Protein AF-A0AA88WM98-F1 (afdb_monomer_lite)

Structure (mmCIF, N/CA/C/O backbone):
data_AF-A0AA88WM98-F1
#
_entry.id   AF-A0AA88WM98-F1
#
loop_
_atom_site.group_PDB
_atom_site.id
_atom_site.type_symbol
_atom_site.label_atom_id
_atom_site.label_alt_id
_atom_site.label_comp_id
_atom_site.label_asym_id
_atom_site.label_entity_id
_atom_site.label_seq_id
_atom_site.pdbx_PDB_ins_code
_atom_site.Cartn_x
_atom_site.Cartn_y
_atom_site.Cartn_z
_atom_site.occupancy
_atom_site.B_iso_or_equiv
_atom_site.auth_seq_id
_atom_site.auth_comp_id
_atom_site.auth_asym_id
_atom_site.auth_atom_id
_atom_site.pdbx_PDB_model_num
ATOM 1 N N . MET A 1 1 ? 10.022 4.755 -15.604 1.00 49.94 1 MET A N 1
ATOM 2 C CA . MET A 1 1 ? 8.752 5.154 -16.259 1.00 49.94 1 MET A CA 1
ATOM 3 C C . MET A 1 1 ? 8.923 6.195 -17.368 1.00 49.94 1 MET A C 1
ATOM 5 O O . MET A 1 1 ? 8.030 6.289 -18.192 1.00 49.94 1 MET A O 1
ATOM 9 N N . ALA A 1 2 ? 10.041 6.933 -17.446 1.00 50.56 2 ALA A N 1
ATOM 10 C CA . ALA A 1 2 ? 10.255 7.919 -18.514 1.00 50.56 2 ALA A CA 1
ATOM 11 C C . ALA A 1 2 ? 10.364 7.300 -19.927 1.00 50.56 2 ALA A C 1
ATOM 13 O O . ALA A 1 2 ? 9.767 7.834 -20.849 1.00 50.56 2 ALA A O 1
ATOM 14 N N . ILE A 1 3 ? 11.027 6.145 -20.067 1.00 54.31 3 ILE A N 1
ATOM 15 C CA . ILE A 1 3 ? 11.213 5.403 -21.336 1.00 54.31 3 ILE A CA 1
ATOM 16 C C . ILE A 1 3 ? 9.870 4.997 -21.981 1.00 54.31 3 ILE A C 1
ATOM 18 O O . ILE A 1 3 ? 9.589 5.344 -23.120 1.00 54.31 3 ILE A O 1
ATOM 22 N N . LEU A 1 4 ? 8.941 4.417 -21.209 1.00 54.94 4 LEU A N 1
ATOM 23 C CA . LEU A 1 4 ? 7.595 4.054 -21.693 1.00 54.94 4 LEU A CA 1
ATOM 24 C C . LEU A 1 4 ? 6.755 5.256 -22.173 1.00 54.94 4 LEU A C 1
ATOM 26 O O . LEU A 1 4 ? 5.854 5.089 -22.992 1.00 54.94 4 LEU A O 1
ATOM 30 N N . GLY A 1 5 ? 7.027 6.454 -21.646 1.00 57.62 5 GLY A N 1
ATOM 31 C CA . GLY A 1 5 ? 6.340 7.687 -22.032 1.00 57.62 5 GLY A CA 1
ATOM 32 C C . GLY A 1 5 ? 6.883 8.332 -23.310 1.00 57.62 5 GLY A C 1
ATOM 33 O O . GLY A 1 5 ? 6.158 9.104 -23.932 1.00 57.62 5 GLY A O 1
ATOM 34 N N . VAL A 1 6 ? 8.126 8.023 -23.705 1.00 62.28 6 VAL A N 1
ATOM 35 C CA . VAL A 1 6 ? 8.786 8.605 -24.890 1.00 62.28 6 VAL A CA 1
ATOM 36 C C . VAL A 1 6 ? 8.883 7.627 -26.063 1.00 62.28 6 VAL A C 1
ATOM 38 O O . VAL A 1 6 ? 8.699 8.042 -27.203 1.00 62.28 6 VAL A O 1
ATOM 41 N N . GLU A 1 7 ? 9.094 6.335 -25.801 1.00 58.53 7 GLU A N 1
ATOM 42 C CA . GLU A 1 7 ? 9.226 5.280 -26.824 1.00 58.53 7 GLU A CA 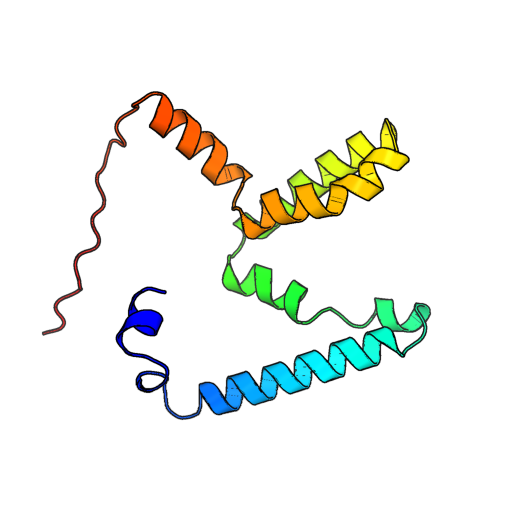1
ATOM 43 C C . GLU A 1 7 ? 7.905 4.532 -27.096 1.00 58.53 7 GLU A C 1
ATOM 45 O O . GLU A 1 7 ? 7.748 3.845 -28.110 1.00 58.53 7 GLU A O 1
ATOM 50 N N . GLY A 1 8 ? 6.895 4.752 -26.247 1.00 61.28 8 GLY A N 1
ATOM 51 C CA . GLY A 1 8 ? 5.533 4.257 -26.425 1.00 61.28 8 GLY A CA 1
ATOM 52 C C . GLY A 1 8 ? 5.403 2.731 -26.347 1.00 61.28 8 GLY A C 1
ATOM 53 O O . GLY A 1 8 ? 6.359 1.987 -26.140 1.00 61.28 8 GLY A O 1
ATOM 54 N N . PHE A 1 9 ? 4.179 2.231 -26.544 1.00 59.62 9 PHE A N 1
ATOM 55 C CA . PHE A 1 9 ? 3.854 0.795 -26.502 1.00 59.62 9 PHE A CA 1
ATOM 56 C C . PHE A 1 9 ? 4.594 -0.066 -27.553 1.00 59.62 9 PHE A C 1
ATOM 58 O O . PHE A 1 9 ? 4.432 -1.287 -27.559 1.00 59.62 9 PHE A O 1
ATOM 65 N N . SER A 1 10 ? 5.392 0.552 -28.429 1.00 58.09 10 SER A N 1
ATOM 66 C CA . SER A 1 10 ? 6.145 -0.093 -29.509 1.00 58.09 10 SER A CA 1
ATOM 67 C C . SER A 1 10 ? 7.489 -0.683 -29.069 1.00 58.09 10 SER A C 1
ATOM 69 O O . SER A 1 10 ? 8.001 -1.559 -29.760 1.00 58.09 10 SER A O 1
ATOM 71 N N . GLU A 1 11 ? 8.041 -0.262 -27.928 1.00 58.59 11 GLU A N 1
ATOM 72 C CA . GLU A 1 11 ? 9.254 -0.857 -27.338 1.00 58.59 11 GLU A CA 1
ATOM 73 C C . GLU A 1 11 ? 8.970 -2.049 -26.412 1.00 58.59 11 GLU A C 1
ATOM 75 O O . GLU A 1 11 ? 9.890 -2.703 -25.914 1.00 58.59 11 GLU A O 1
ATOM 80 N N . LEU A 1 12 ? 7.695 -2.365 -26.163 1.00 61.19 12 LEU A N 1
ATOM 81 C CA . LEU A 1 12 ? 7.359 -3.492 -25.304 1.00 61.19 12 LEU A CA 1
ATOM 82 C C . LEU A 1 12 ? 7.813 -4.813 -25.956 1.00 61.19 12 LEU A C 1
ATOM 84 O O . LEU A 1 12 ? 7.511 -5.054 -27.130 1.00 61.19 12 LEU A O 1
ATOM 88 N N . PRO A 1 13 ? 8.480 -5.711 -25.203 1.00 63.25 13 PRO A N 1
ATOM 89 C CA . PRO A 1 13 ? 8.920 -7.001 -25.719 1.00 63.25 13 PRO A CA 1
ATOM 90 C C . PRO A 1 13 ? 7.757 -7.760 -26.372 1.00 63.25 13 PRO A C 1
ATOM 92 O O . PRO A 1 13 ? 6.614 -7.684 -25.908 1.00 63.25 13 PRO A O 1
ATOM 95 N N . LYS A 1 14 ? 8.034 -8.496 -27.461 1.00 61.22 14 LYS A N 1
ATOM 96 C CA . LYS A 1 14 ? 7.013 -9.265 -28.196 1.00 61.22 14 LYS A CA 1
ATOM 97 C C . LYS A 1 14 ? 6.161 -10.080 -27.214 1.00 61.22 14 LYS A C 1
ATOM 99 O O . LYS A 1 14 ? 6.694 -10.817 -26.392 1.00 61.22 14 LYS A O 1
ATOM 104 N N . HIS A 1 15 ? 4.839 -9.933 -27.321 1.00 71.62 15 HIS A N 1
ATOM 105 C CA . HIS A 1 15 ? 3.808 -10.545 -26.465 1.00 71.62 15 HIS A CA 1
ATOM 106 C C . HIS A 1 15 ? 3.604 -9.952 -25.062 1.00 71.62 15 HIS A C 1
ATOM 108 O O . HIS A 1 15 ? 2.639 -10.340 -24.409 1.00 71.62 15 HIS A O 1
ATOM 114 N N . CYS A 1 16 ? 4.392 -8.972 -24.610 1.00 71.75 16 CYS A N 1
ATOM 115 C CA . CYS A 1 16 ? 4.194 -8.338 -23.299 1.00 71.75 16 CYS A CA 1
ATOM 116 C C . CYS A 1 16 ? 2.792 -7.725 -23.159 1.00 71.75 16 CYS A C 1
ATOM 118 O O . CYS A 1 16 ? 2.100 -7.982 -22.180 1.00 71.75 16 CYS A O 1
ATOM 120 N N . LEU A 1 17 ? 2.320 -7.007 -24.184 1.00 72.12 17 LEU A N 1
ATOM 121 C CA . LEU A 1 17 ? 0.988 -6.395 -24.177 1.00 72.12 17 LEU A CA 1
ATOM 122 C C . LEU A 1 17 ? -0.143 -7.437 -24.202 1.00 72.12 17 LEU A C 1
ATOM 124 O O . LEU A 1 17 ? -1.150 -7.273 -23.517 1.00 72.12 17 LEU A O 1
ATOM 128 N N . ALA A 1 18 ? 0.042 -8.536 -24.938 1.00 78.62 18 ALA A N 1
ATOM 129 C CA . ALA A 1 18 ? -0.919 -9.636 -24.982 1.00 78.62 18 ALA A CA 1
ATOM 130 C C . ALA A 1 18 ? -1.008 -10.367 -23.631 1.00 78.62 18 ALA A C 1
ATOM 132 O O . ALA A 1 18 ? -2.105 -10.657 -23.158 1.00 78.62 18 ALA A O 1
ATOM 133 N N . ILE A 1 19 ? 0.137 -10.608 -22.986 1.00 81.56 19 ILE A N 1
ATOM 134 C CA . ILE A 1 19 ? 0.221 -11.226 -21.659 1.00 81.56 19 ILE A CA 1
ATOM 135 C C . ILE A 1 19 ? -0.375 -10.292 -20.596 1.00 81.56 19 ILE A C 1
ATOM 137 O O . ILE A 1 19 ? -1.216 -10.735 -19.819 1.00 81.56 19 ILE A O 1
ATOM 141 N N . CYS A 1 20 ? -0.029 -8.999 -20.596 1.00 80.06 20 CYS A N 1
ATOM 142 C CA . CYS A 1 20 ? -0.616 -8.005 -19.689 1.00 80.06 20 CYS A CA 1
ATOM 143 C C . CYS A 1 20 ? -2.136 -7.922 -19.837 1.00 80.06 20 CYS A C 1
ATOM 145 O O . CYS A 1 20 ? -2.844 -7.940 -18.835 1.00 80.06 20 CYS A O 1
ATOM 147 N N . CYS A 1 21 ? -2.648 -7.878 -21.070 1.00 82.00 21 CYS A N 1
ATOM 148 C CA . CYS A 1 21 ? -4.087 -7.860 -21.318 1.00 82.00 21 CYS A CA 1
ATOM 149 C C . CYS A 1 21 ? -4.756 -9.157 -20.829 1.00 82.00 21 CYS A C 1
ATOM 151 O O . CYS A 1 21 ? -5.785 -9.105 -20.158 1.00 82.00 21 CYS A O 1
ATOM 153 N N . GLY A 1 22 ? -4.133 -10.317 -21.067 1.00 86.81 22 GLY A N 1
ATOM 154 C CA . GLY A 1 22 ? -4.613 -11.607 -20.565 1.00 86.81 22 GLY A CA 1
ATOM 155 C C . GLY A 1 22 ? -4.698 -11.665 -19.036 1.00 86.81 22 GLY A C 1
ATOM 156 O O . GLY A 1 22 ? -5.744 -12.018 -18.492 1.00 86.81 22 GLY A O 1
ATOM 157 N N . PHE A 1 23 ? -3.637 -11.264 -18.330 1.00 85.19 23 PHE A N 1
ATOM 158 C CA . PHE A 1 23 ? -3.629 -11.211 -16.864 1.00 85.19 23 PHE A CA 1
ATOM 159 C C . PHE A 1 23 ? -4.572 -10.147 -16.305 1.00 85.19 23 PHE A C 1
ATOM 161 O O . PHE A 1 23 ? -5.183 -10.378 -15.265 1.00 85.19 23 PHE A O 1
ATOM 168 N N . PHE A 1 24 ? -4.739 -9.014 -16.990 1.00 85.12 24 PHE A N 1
ATOM 169 C CA . PHE A 1 24 ? -5.698 -7.984 -16.602 1.00 85.12 24 PHE A CA 1
ATOM 170 C C . PHE A 1 24 ? -7.130 -8.518 -16.653 1.00 85.12 24 PHE A C 1
ATOM 172 O O . PHE A 1 24 ? -7.857 -8.412 -15.669 1.00 85.12 24 PHE A O 1
ATOM 179 N N . VAL A 1 25 ? -7.515 -9.164 -17.758 1.00 87.94 25 VAL A N 1
ATOM 180 C CA . VAL A 1 25 ? -8.838 -9.788 -17.894 1.00 87.94 25 VAL A CA 1
ATOM 181 C C . VAL A 1 25 ? -9.020 -10.898 -16.859 1.00 87.94 25 VAL A C 1
ATOM 183 O O . VAL A 1 25 ? -10.055 -10.944 -16.200 1.00 87.94 25 VAL A O 1
ATOM 186 N N . ALA A 1 26 ? -8.012 -11.749 -16.647 1.00 85.25 26 ALA A N 1
ATOM 187 C CA . ALA A 1 26 ? -8.064 -12.787 -15.618 1.00 85.25 26 ALA A CA 1
ATOM 188 C C . ALA A 1 26 ? -8.245 -12.197 -14.210 1.00 85.25 26 ALA A C 1
ATOM 190 O O . ALA A 1 26 ? -9.093 -12.663 -13.451 1.00 85.25 26 ALA A O 1
ATOM 191 N N . ALA A 1 27 ? -7.507 -11.138 -13.867 1.00 84.88 27 ALA A N 1
ATOM 192 C CA . ALA A 1 27 ? -7.6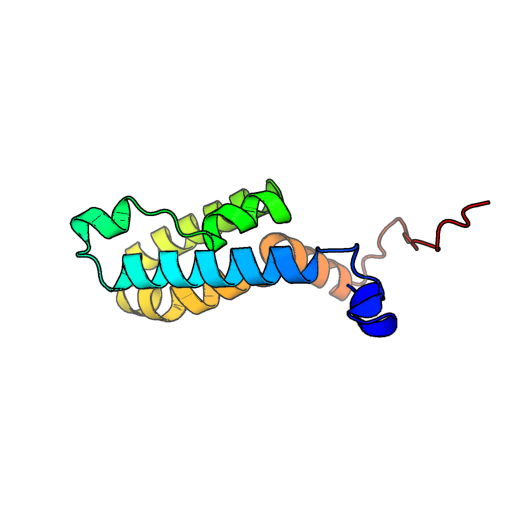47 -10.444 -12.592 1.00 84.88 27 ALA A CA 1
ATOM 193 C C . ALA A 1 27 ? -9.036 -9.810 -12.440 1.00 84.88 27 ALA A C 1
ATOM 195 O O . ALA A 1 27 ? -9.619 -9.876 -11.359 1.00 84.88 27 ALA A O 1
ATOM 196 N N . LEU A 1 28 ? -9.591 -9.237 -13.509 1.00 85.69 28 LEU A N 1
ATOM 197 C CA . LEU A 1 28 ? -10.937 -8.664 -13.517 1.00 85.69 28 LEU A CA 1
ATOM 198 C C . LEU A 1 28 ? -11.989 -9.750 -13.252 1.00 85.69 28 LEU A C 1
ATOM 200 O O . LEU A 1 28 ? -12.841 -9.580 -12.385 1.00 85.69 28 LEU A O 1
ATOM 204 N N . VAL A 1 29 ? -11.873 -10.901 -13.919 1.00 86.00 29 VAL A N 1
ATOM 205 C CA . VAL A 1 29 ? -12.755 -12.059 -13.706 1.00 86.00 29 VAL A CA 1
ATOM 206 C C . VAL A 1 29 ? -12.646 -12.583 -12.272 1.00 86.00 29 VAL A C 1
ATOM 208 O O . VAL A 1 29 ? -13.671 -12.837 -11.648 1.00 86.00 29 VAL A O 1
ATOM 211 N N . ILE A 1 30 ? -11.437 -12.702 -11.715 1.00 83.56 30 ILE A N 1
ATOM 212 C CA . ILE A 1 30 ? -11.229 -13.153 -10.327 1.00 83.56 30 ILE A CA 1
ATOM 213 C C . ILE A 1 30 ? -11.872 -12.183 -9.326 1.00 83.56 30 ILE A C 1
ATOM 215 O O . ILE A 1 30 ? -12.550 -12.630 -8.402 1.00 83.56 30 ILE A O 1
ATOM 219 N N . ASN A 1 31 ? -11.693 -10.870 -9.508 1.00 82.69 31 ASN A N 1
ATOM 220 C CA . ASN A 1 31 ? -12.321 -9.871 -8.639 1.00 82.69 31 ASN A CA 1
ATOM 221 C C . ASN A 1 31 ? -13.852 -9.889 -8.773 1.00 82.69 31 ASN A C 1
ATOM 223 O O . ASN A 1 31 ? -14.544 -9.893 -7.761 1.00 82.69 31 ASN A O 1
ATOM 227 N N . LEU A 1 32 ? -14.385 -10.013 -9.992 1.00 82.94 32 LEU A N 1
ATOM 228 C CA . LEU A 1 32 ? -15.830 -10.079 -10.225 1.00 82.94 32 LEU A CA 1
ATOM 229 C C . LEU A 1 32 ? -16.454 -11.338 -9.604 1.00 82.94 32 LEU A C 1
ATOM 231 O O . LEU A 1 32 ? -17.500 -11.269 -8.964 1.00 82.94 32 LEU A O 1
ATOM 235 N N . LEU A 1 33 ? -15.792 -12.491 -9.740 1.00 80.19 33 LEU A N 1
ATOM 236 C CA . LEU A 1 33 ? -16.198 -13.725 -9.067 1.00 80.19 33 LEU A CA 1
ATOM 237 C C . LEU A 1 33 ? -16.181 -13.554 -7.545 1.00 80.19 33 LEU A C 1
ATOM 239 O O . LEU A 1 33 ? -17.096 -14.022 -6.871 1.00 80.19 33 LEU A O 1
ATOM 243 N N . ARG A 1 34 ? -15.181 -12.857 -6.997 1.00 73.19 34 ARG A N 1
ATOM 244 C CA . ARG A 1 34 ? -15.075 -12.565 -5.563 1.00 73.19 34 ARG A CA 1
ATOM 245 C C . ARG A 1 34 ? -16.198 -11.654 -5.048 1.00 73.19 34 ARG A C 1
ATOM 247 O O . ARG A 1 34 ? -16.638 -11.876 -3.921 1.00 73.19 34 ARG A O 1
ATOM 254 N N . ASP A 1 35 ? -16.657 -10.690 -5.848 1.00 76.62 35 ASP A N 1
ATOM 255 C CA . ASP A 1 35 ? -17.769 -9.782 -5.511 1.00 76.62 35 ASP A CA 1
ATOM 256 C C . ASP A 1 35 ? -19.147 -10.459 -5.599 1.00 76.62 35 ASP A C 1
ATOM 258 O O . ASP A 1 35 ? -20.032 -10.184 -4.792 1.00 76.62 35 ASP A O 1
ATOM 262 N N . VAL A 1 36 ? -19.340 -11.372 -6.557 1.00 78.19 36 VAL A N 1
ATOM 263 C CA . VAL A 1 36 ? -20.615 -12.095 -6.740 1.00 78.19 36 VAL A CA 1
ATOM 264 C C . VAL A 1 36 ? -20.754 -13.273 -5.762 1.00 78.19 36 VAL A C 1
ATOM 266 O O . VAL A 1 36 ? -21.865 -13.689 -5.428 1.00 78.19 36 VAL A O 1
ATOM 269 N N . THR A 1 37 ? -19.639 -13.826 -5.280 1.00 72.81 37 THR A N 1
ATOM 270 C CA . THR A 1 37 ? -19.638 -14.981 -4.371 1.00 72.81 37 THR A CA 1
ATOM 271 C C . THR A 1 37 ? -19.865 -14.543 -2.914 1.00 72.81 37 THR A C 1
ATOM 273 O O . THR A 1 37 ? -19.270 -13.564 -2.466 1.00 72.81 37 THR A O 1
ATOM 276 N N . PRO A 1 38 ? -20.669 -15.275 -2.112 1.00 63.66 38 PRO A N 1
ATOM 277 C CA . PRO A 1 38 ? -20.921 -14.934 -0.711 1.00 63.66 38 PRO A CA 1
ATOM 278 C C . PRO A 1 38 ? -19.634 -14.777 0.118 1.00 63.66 38 PRO A C 1
ATOM 280 O O . PRO A 1 38 ? -18.677 -15.544 -0.027 1.00 63.66 38 PRO A O 1
ATOM 283 N N . ALA A 1 39 ? -19.656 -13.820 1.056 1.00 62.19 39 ALA A N 1
ATOM 284 C CA . ALA A 1 39 ? -18.523 -13.385 1.888 1.00 62.19 39 ALA A CA 1
ATOM 285 C C . ALA A 1 39 ? -17.729 -14.527 2.559 1.00 62.19 39 ALA A C 1
ATOM 287 O O . ALA A 1 39 ? -16.523 -14.414 2.767 1.00 62.19 39 ALA A O 1
ATOM 288 N N . LYS A 1 40 ? -18.388 -15.661 2.837 1.00 61.19 40 LYS A N 1
ATOM 289 C CA . LYS A 1 40 ? -17.777 -16.867 3.419 1.00 61.19 40 LYS A CA 1
ATOM 290 C C . LYS A 1 40 ? -16.730 -17.542 2.522 1.00 61.19 40 LYS A C 1
ATOM 292 O O . LYS A 1 40 ? -15.828 -18.183 3.049 1.00 61.19 40 LYS A O 1
ATOM 297 N N . VAL A 1 41 ? -16.844 -17.409 1.199 1.00 62.91 41 VAL A N 1
ATOM 298 C CA . VAL A 1 41 ? -15.890 -17.963 0.216 1.00 62.91 41 VAL A CA 1
ATOM 299 C C . VAL A 1 41 ? -14.987 -16.859 -0.352 1.00 62.91 41 VAL A C 1
ATOM 301 O O . VAL A 1 41 ? -13.815 -17.101 -0.622 1.00 62.91 41 VAL A O 1
ATOM 304 N N . SER A 1 42 ? -15.490 -15.622 -0.433 1.00 60.62 42 SER A N 1
ATOM 305 C CA . SER A 1 42 ? -14.739 -14.428 -0.861 1.00 60.62 42 SER A CA 1
ATOM 306 C C . SER A 1 42 ? -13.485 -14.141 -0.009 1.00 60.62 42 SER A C 1
ATOM 308 O O . SER A 1 42 ? -12.478 -13.647 -0.521 1.00 60.62 42 SER A O 1
ATOM 310 N N . GLN A 1 43 ? -13.496 -14.521 1.277 1.00 62.19 43 GLN A N 1
ATOM 311 C CA . GLN A 1 43 ? -12.339 -14.398 2.178 1.00 62.19 43 GLN A CA 1
ATOM 312 C C . GLN A 1 43 ? -11.158 -15.313 1.795 1.00 62.19 43 GLN A C 1
ATOM 314 O O . GLN A 1 43 ? -10.018 -15.003 2.129 1.00 62.19 43 GLN A O 1
ATOM 319 N N . PHE A 1 44 ? -11.407 -16.419 1.086 1.00 65.69 44 PHE A N 1
ATOM 320 C CA . PHE A 1 44 ? -10.358 -17.345 0.644 1.00 65.69 44 PHE A CA 1
ATOM 321 C C . PHE A 1 44 ? -9.731 -16.966 -0.702 1.00 65.69 44 PHE A C 1
ATOM 323 O O . PHE A 1 44 ? -8.705 -17.535 -1.067 1.00 65.69 44 PHE A O 1
ATOM 330 N N . ILE A 1 45 ? -10.321 -16.020 -1.440 1.00 67.44 45 ILE A N 1
ATOM 331 C CA . ILE A 1 45 ? -9.817 -15.587 -2.745 1.00 67.44 45 ILE A CA 1
ATOM 332 C C . ILE A 1 45 ? -8.900 -14.378 -2.522 1.00 67.44 45 ILE A C 1
ATOM 334 O O . ILE A 1 45 ? -9.398 -13.292 -2.201 1.00 67.44 45 ILE A O 1
ATOM 338 N N . PRO A 1 46 ? -7.571 -14.530 -2.662 1.00 66.88 46 PRO A N 1
ATOM 339 C CA . PRO A 1 46 ? -6.663 -13.410 -2.499 1.00 66.88 46 PRO A CA 1
ATOM 340 C C . PRO A 1 46 ? -6.825 -12.424 -3.661 1.00 66.88 46 PRO A C 1
ATOM 342 O O . PRO A 1 46 ? -7.031 -12.813 -4.810 1.00 66.88 46 PRO A O 1
ATOM 345 N N . ILE A 1 47 ? -6.730 -11.129 -3.359 1.00 74.00 47 ILE A N 1
ATOM 346 C CA . ILE A 1 47 ? -6.862 -10.062 -4.354 1.00 74.00 47 ILE A CA 1
ATOM 347 C C . ILE A 1 47 ? -5.561 -10.013 -5.168 1.00 74.00 47 ILE A C 1
ATOM 349 O O . ILE A 1 47 ? -4.516 -9.707 -4.585 1.00 74.00 47 ILE A O 1
ATOM 353 N N . PRO A 1 48 ? -5.592 -10.248 -6.496 1.00 78.12 48 PRO A N 1
ATOM 354 C CA . PRO A 1 48 ? -4.381 -10.281 -7.321 1.00 78.12 48 PRO A CA 1
ATOM 355 C C . PRO A 1 48 ? -3.540 -9.005 -7.203 1.00 78.12 48 PRO A C 1
ATOM 357 O O . PRO A 1 48 ? -2.318 -9.072 -7.127 1.00 78.12 48 PRO A O 1
ATOM 360 N N . MET A 1 49 ? -4.203 -7.848 -7.099 1.00 75.94 49 MET A N 1
ATOM 361 C CA . MET A 1 49 ? -3.550 -6.557 -6.875 1.00 75.94 49 MET A CA 1
ATOM 362 C C . MET A 1 49 ? -2.790 -6.525 -5.545 1.00 75.94 49 MET A C 1
ATOM 364 O O . MET A 1 49 ? -1.608 -6.211 -5.532 1.00 75.94 49 MET A O 1
ATOM 368 N N . ALA A 1 50 ? -3.427 -6.909 -4.435 1.00 75.19 50 ALA A N 1
ATOM 369 C CA . ALA A 1 50 ? -2.779 -6.904 -3.122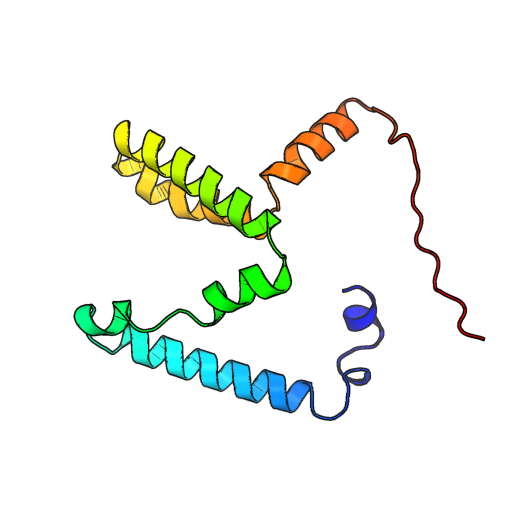 1.00 75.19 50 ALA A CA 1
ATOM 370 C C . ALA A 1 50 ? -1.605 -7.893 -3.047 1.00 75.19 50 ALA A C 1
ATOM 372 O O . ALA A 1 50 ? -0.614 -7.619 -2.379 1.00 75.19 50 ALA A O 1
ATOM 373 N N . MET A 1 51 ? -1.692 -9.021 -3.761 1.00 78.50 51 MET A N 1
ATOM 374 C CA . MET A 1 51 ? -0.581 -9.966 -3.863 1.00 78.50 51 MET A CA 1
ATOM 375 C C . MET A 1 51 ? 0.568 -9.432 -4.714 1.00 78.50 51 MET A C 1
ATOM 377 O O . MET A 1 51 ? 1.712 -9.693 -4.375 1.00 78.50 51 MET A O 1
ATOM 381 N N . ALA A 1 52 ? 0.301 -8.704 -5.799 1.00 79.38 52 ALA A N 1
ATOM 382 C CA . ALA A 1 52 ? 1.343 -8.221 -6.707 1.00 79.38 52 ALA A CA 1
ATOM 383 C C . ALA A 1 52 ? 2.195 -7.093 -6.103 1.00 79.38 52 ALA A C 1
ATOM 385 O O . ALA A 1 52 ? 3.381 -6.974 -6.406 1.00 79.38 52 ALA A O 1
ATOM 386 N N . VAL A 1 53 ? 1.604 -6.267 -5.241 1.00 76.62 53 VAL A N 1
ATOM 387 C CA . VAL A 1 53 ? 2.241 -5.044 -4.739 1.00 76.62 53 VAL A CA 1
ATOM 388 C C . VAL A 1 53 ? 3.531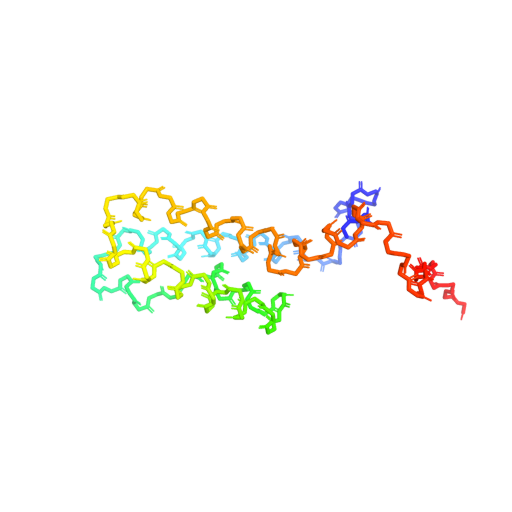 -5.314 -3.929 1.00 76.62 53 VAL A C 1
ATOM 390 O O . VAL A 1 53 ? 4.555 -4.707 -4.253 1.00 76.62 53 VAL A O 1
ATOM 393 N N . PRO A 1 54 ? 3.577 -6.267 -2.975 1.00 72.56 54 PRO A N 1
ATOM 394 C CA . PRO A 1 54 ? 4.818 -6.630 -2.282 1.00 72.56 54 PRO A CA 1
ATOM 395 C C . PRO A 1 54 ? 5.907 -7.190 -3.206 1.00 72.56 54 PRO A C 1
ATOM 397 O O . PRO A 1 54 ? 7.090 -6.967 -2.961 1.00 72.56 54 PRO A O 1
ATOM 400 N N . PHE A 1 55 ? 5.530 -7.897 -4.279 1.00 74.88 55 PHE A N 1
ATOM 401 C CA . PHE A 1 55 ? 6.490 -8.407 -5.267 1.00 74.88 55 PHE A CA 1
ATOM 402 C C . PH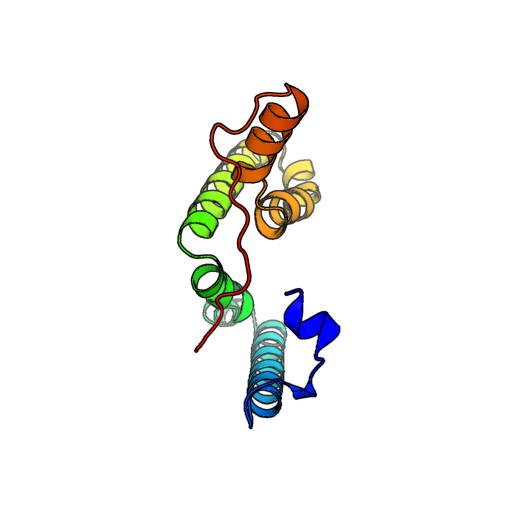E A 1 55 ? 7.085 -7.294 -6.137 1.00 74.88 55 PHE A C 1
ATOM 404 O O . PHE A 1 55 ? 8.184 -7.464 -6.656 1.00 74.88 55 PHE A O 1
ATOM 411 N N . TYR A 1 56 ? 6.378 -6.171 -6.295 1.00 73.06 56 TYR A N 1
ATOM 412 C CA . TYR A 1 56 ? 6.829 -5.045 -7.111 1.00 73.06 56 TYR A CA 1
ATOM 413 C C . TYR A 1 56 ? 7.691 -4.039 -6.329 1.00 73.06 56 TYR A C 1
ATOM 415 O O . TYR A 1 56 ? 8.719 -3.602 -6.836 1.00 73.06 56 TYR A O 1
ATOM 423 N N . ILE A 1 57 ? 7.297 -3.681 -5.101 1.00 73.12 57 ILE A N 1
ATOM 424 C CA . ILE A 1 57 ? 7.987 -2.656 -4.287 1.00 73.12 57 ILE A CA 1
ATOM 425 C C . ILE A 1 57 ? 8.971 -3.264 -3.269 1.00 73.12 57 ILE A C 1
ATOM 427 O O . ILE A 1 57 ? 9.893 -2.593 -2.809 1.00 73.12 57 ILE A O 1
ATOM 431 N N . GLY A 1 58 ? 8.840 -4.552 -2.944 1.00 73.69 58 GLY A N 1
ATOM 432 C CA . GLY A 1 58 ? 9.705 -5.231 -1.980 1.00 73.69 58 GLY A CA 1
ATOM 433 C C . GLY A 1 58 ? 9.305 -4.991 -0.519 1.00 73.69 58 GLY A C 1
ATOM 434 O O . GLY A 1 58 ? 8.180 -4.604 -0.206 1.00 73.69 58 GLY A O 1
ATOM 435 N N . ALA A 1 59 ? 10.232 -5.264 0.405 1.00 74.12 59 ALA A N 1
ATOM 436 C CA . ALA A 1 59 ? 9.944 -5.355 1.841 1.00 74.12 59 ALA A CA 1
ATOM 437 C C . ALA A 1 59 ? 9.526 -4.030 2.506 1.00 74.12 59 ALA A C 1
ATOM 439 O O . ALA A 1 59 ? 8.861 -4.066 3.538 1.00 74.12 59 ALA A O 1
ATOM 440 N N . TYR A 1 60 ? 9.876 -2.876 1.926 1.00 74.06 60 TYR A N 1
ATOM 441 C CA . TYR A 1 60 ? 9.501 -1.566 2.472 1.00 74.06 60 TYR A CA 1
ATOM 442 C C . TYR A 1 60 ? 7.980 -1.403 2.553 1.00 74.06 60 TYR A C 1
ATOM 444 O O . TYR A 1 60 ? 7.464 -1.020 3.597 1.00 74.06 60 TYR A O 1
ATOM 452 N N . PHE A 1 61 ? 7.259 -1.885 1.538 1.00 76.75 61 PHE A N 1
ATOM 453 C CA . PHE A 1 61 ? 5.799 -1.880 1.511 1.00 76.75 61 PHE A CA 1
ATOM 454 C C . PHE A 1 61 ? 5.157 -2.585 2.717 1.00 76.75 61 PHE A C 1
ATOM 456 O O . PHE A 1 61 ? 4.118 -2.166 3.229 1.00 76.75 61 PHE A O 1
ATOM 463 N N . ALA A 1 62 ? 5.774 -3.671 3.194 1.00 77.25 62 ALA A N 1
ATOM 464 C CA . ALA A 1 62 ? 5.284 -4.397 4.362 1.00 77.25 62 ALA A CA 1
ATOM 465 C C . ALA A 1 62 ? 5.432 -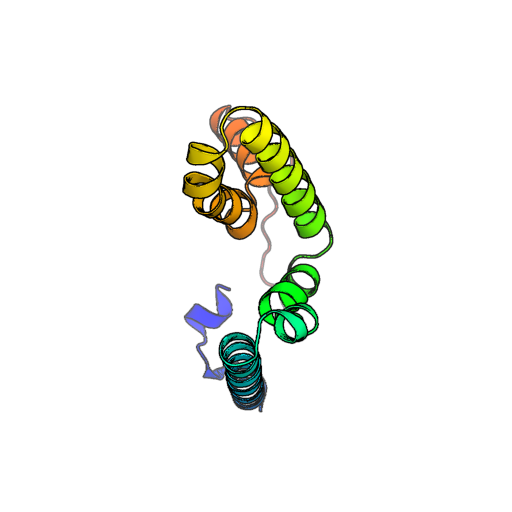3.571 5.651 1.00 77.25 62 ALA A C 1
ATOM 467 O O . ALA A 1 62 ? 4.593 -3.674 6.547 1.00 77.25 62 ALA A O 1
ATOM 468 N N . ILE A 1 63 ? 6.470 -2.734 5.731 1.00 80.38 63 ILE A N 1
ATOM 469 C CA . ILE A 1 63 ? 6.709 -1.828 6.858 1.00 80.38 63 ILE A CA 1
ATOM 470 C C . ILE A 1 63 ? 5.648 -0.721 6.859 1.00 80.38 63 ILE A C 1
ATOM 472 O O . ILE A 1 63 ? 5.026 -0.491 7.896 1.00 80.38 63 ILE A O 1
ATOM 476 N N . ASP A 1 64 ? 5.372 -0.106 5.705 1.00 79.75 64 ASP A N 1
ATOM 477 C CA . ASP A 1 64 ? 4.314 0.904 5.556 1.00 79.75 64 ASP A CA 1
ATOM 478 C C . ASP A 1 64 ? 2.937 0.366 5.947 1.00 79.75 64 ASP A C 1
ATOM 480 O O . ASP A 1 64 ? 2.195 1.000 6.701 1.00 79.75 64 ASP A O 1
ATOM 484 N N . MET A 1 65 ? 2.613 -0.851 5.507 1.00 80.06 65 MET A N 1
ATOM 485 C CA . MET A 1 65 ? 1.343 -1.494 5.829 1.00 80.06 65 MET A CA 1
ATOM 486 C C . MET A 1 65 ? 1.233 -1.845 7.324 1.00 80.06 65 MET A C 1
ATOM 488 O O . MET A 1 65 ? 0.166 -1.672 7.920 1.00 80.06 65 MET A O 1
ATOM 492 N N . PHE A 1 66 ? 2.326 -2.288 7.957 1.00 83.19 66 PHE A N 1
ATOM 493 C CA . PHE A 1 66 ? 2.360 -2.560 9.397 1.00 83.19 66 PHE A CA 1
ATOM 494 C C . PHE A 1 66 ? 2.135 -1.285 10.216 1.00 83.19 66 PHE A C 1
ATOM 496 O O . PHE A 1 66 ? 1.247 -1.247 11.070 1.00 83.19 66 PHE A O 1
ATOM 503 N N . VAL A 1 67 ? 2.882 -0.219 9.920 1.00 83.88 67 VAL A N 1
ATOM 504 C CA . VAL A 1 67 ? 2.756 1.071 10.614 1.00 83.88 67 VAL A CA 1
ATOM 505 C C . VAL A 1 67 ? 1.372 1.679 10.386 1.00 83.88 67 VAL A C 1
ATOM 507 O O . VAL A 1 67 ? 0.731 2.107 11.346 1.00 83.88 67 VAL A O 1
ATOM 510 N N . GLY A 1 68 ? 0.864 1.643 9.151 1.00 82.56 68 GLY A N 1
ATOM 511 C CA . GLY A 1 68 ? -0.489 2.095 8.824 1.00 82.56 68 GLY A CA 1
ATOM 512 C C . GLY A 1 68 ? -1.562 1.359 9.629 1.00 82.56 68 GLY A C 1
ATOM 513 O O . GLY A 1 68 ? -2.460 1.996 10.177 1.00 82.56 68 GLY A O 1
ATOM 514 N N . THR A 1 69 ? -1.430 0.038 9.790 1.00 83.06 69 THR A N 1
ATOM 515 C CA . THR A 1 69 ? -2.368 -0.773 10.587 1.00 83.06 69 THR A CA 1
ATOM 516 C C . THR A 1 69 ? -2.309 -0.415 12.074 1.00 83.06 69 THR A C 1
ATOM 518 O O . THR A 1 69 ? -3.350 -0.323 12.719 1.00 83.06 69 THR A O 1
ATOM 521 N N . VAL A 1 70 ? -1.116 -0.166 12.629 1.00 85.62 70 VAL A N 1
ATOM 522 C CA . VAL A 1 70 ? -0.956 0.251 14.036 1.00 85.62 70 VAL A CA 1
ATOM 523 C C . VAL A 1 70 ? -1.604 1.615 14.287 1.00 85.62 70 VAL A C 1
ATOM 525 O O . VAL A 1 70 ? -2.300 1.783 15.288 1.00 85.62 70 VAL A O 1
ATOM 528 N N . ILE A 1 71 ? -1.424 2.575 13.375 1.00 83.06 71 ILE A N 1
ATOM 529 C CA . ILE A 1 71 ? -2.054 3.901 13.471 1.00 83.06 71 ILE A CA 1
ATOM 530 C C . ILE A 1 71 ? -3.579 3.764 13.452 1.00 83.06 71 ILE A C 1
ATOM 532 O O . ILE A 1 71 ? -4.257 4.318 14.319 1.00 83.06 71 ILE A O 1
ATOM 536 N N . LEU A 1 72 ? -4.112 2.986 12.506 1.00 82.81 72 LEU A N 1
ATOM 537 C CA . LEU A 1 72 ? -5.548 2.737 12.381 1.00 82.81 72 LEU A CA 1
ATOM 538 C C . LEU A 1 72 ? -6.096 2.046 13.638 1.00 82.81 72 LEU A C 1
ATOM 540 O O . LEU A 1 72 ? -7.129 2.453 14.153 1.00 82.81 72 LEU A O 1
ATOM 544 N N . PHE A 1 73 ? -5.367 1.079 14.201 1.00 83.62 73 PHE A N 1
ATOM 545 C CA . PHE A 1 73 ? -5.758 0.374 15.425 1.00 83.62 73 PHE A CA 1
ATOM 546 C C . PHE A 1 73 ? -5.866 1.303 16.644 1.00 83.62 73 PHE A C 1
ATOM 548 O O . PHE A 1 73 ? -6.822 1.213 17.418 1.00 83.62 73 PHE A O 1
ATOM 555 N N . VAL A 1 74 ? -4.909 2.220 16.820 1.00 85.44 74 VAL A N 1
ATOM 556 C CA . VAL A 1 74 ? -4.959 3.218 17.902 1.00 85.44 74 VAL A CA 1
ATOM 557 C C . VAL A 1 74 ? -6.095 4.214 17.667 1.00 85.44 74 VAL A C 1
ATOM 559 O O . VAL A 1 74 ? -6.819 4.551 18.604 1.00 85.44 74 VAL A O 1
ATOM 562 N N . TRP A 1 75 ? -6.301 4.647 16.422 1.00 80.19 75 TRP A N 1
ATOM 563 C CA . TRP A 1 75 ? -7.369 5.585 16.084 1.00 80.19 75 TRP A CA 1
ATOM 564 C C . TRP A 1 75 ? -8.759 4.957 16.249 1.00 80.19 75 TRP A C 1
ATOM 566 O O . TRP A 1 75 ? -9.632 5.567 16.862 1.00 80.19 75 TRP A O 1
ATOM 576 N N . GLU A 1 76 ? -8.951 3.704 15.835 1.00 82.88 76 GLU A N 1
ATOM 577 C CA . GLU A 1 76 ? -10.197 2.954 16.028 1.00 82.88 76 GLU A CA 1
ATOM 578 C C . GLU A 1 76 ? -10.532 2.789 17.522 1.00 82.88 76 GLU A C 1
ATOM 580 O O . GLU A 1 76 ? -11.704 2.783 17.911 1.00 82.88 76 GLU A O 1
ATOM 585 N N . ARG A 1 77 ? -9.508 2.715 18.388 1.00 80.19 77 ARG A N 1
ATOM 586 C CA . ARG A 1 77 ? -9.670 2.653 19.849 1.00 80.19 77 ARG A CA 1
ATOM 587 C C . ARG A 1 77 ? -10.160 3.971 20.453 1.00 80.19 77 ARG A C 1
ATOM 589 O O . ARG A 1 77 ? -10.860 3.928 21.464 1.00 80.19 77 ARG A O 1
ATOM 596 N N . TRP A 1 78 ? -9.798 5.113 19.870 1.00 80.44 78 TRP A N 1
ATOM 597 C CA . TRP A 1 78 ? -10.217 6.435 20.346 1.00 80.44 78 TRP A CA 1
ATOM 598 C C . TRP A 1 78 ? -11.508 6.933 19.702 1.00 80.44 78 TRP A C 1
ATOM 600 O O . TRP A 1 78 ? -12.363 7.444 20.418 1.00 80.44 78 TRP A O 1
ATOM 610 N N . ASN A 1 79 ? -11.675 6.774 18.388 1.00 77.62 79 ASN A N 1
ATOM 611 C CA . ASN A 1 79 ? -12.867 7.218 17.674 1.00 77.62 79 ASN A CA 1
ATOM 612 C C . ASN A 1 79 ? -13.132 6.341 16.437 1.00 77.62 79 ASN A C 1
ATOM 614 O O . ASN A 1 79 ? -12.583 6.573 15.364 1.00 77.62 79 ASN A O 1
ATOM 618 N N . ARG A 1 80 ? -14.013 5.337 16.578 1.00 73.75 80 ARG A N 1
ATOM 619 C CA . ARG A 1 80 ? -14.357 4.400 15.485 1.00 73.75 80 ARG A CA 1
ATOM 620 C C . ARG A 1 80 ? -14.927 5.093 14.243 1.00 73.75 80 ARG A C 1
ATOM 622 O O . ARG A 1 80 ? -14.578 4.707 13.139 1.00 73.75 80 ARG A O 1
ATOM 629 N N . LYS A 1 81 ? -15.786 6.105 14.431 1.00 74.44 81 LYS A N 1
ATOM 630 C CA . LYS A 1 81 ? -16.471 6.805 13.328 1.00 74.44 81 LYS A CA 1
ATOM 631 C C . LYS A 1 81 ? -15.481 7.494 12.385 1.00 74.44 81 LYS A C 1
ATOM 633 O O . LYS A 1 81 ? -15.478 7.199 11.200 1.00 74.44 81 LYS A O 1
ATOM 638 N N . ASP A 1 82 ? -14.603 8.332 12.931 1.00 71.88 82 ASP A N 1
ATOM 639 C CA . ASP A 1 82 ? -13.619 9.050 12.114 1.00 71.88 82 ASP A CA 1
ATOM 640 C C . ASP A 1 82 ? -12.575 8.095 11.519 1.00 71.88 82 ASP A C 1
ATOM 642 O O . ASP A 1 82 ? -12.123 8.285 10.393 1.00 71.88 82 ASP A O 1
ATOM 646 N N . ALA A 1 83 ? -12.201 7.043 12.254 1.00 74.19 83 ALA A N 1
ATOM 647 C CA . ALA A 1 83 ? -11.233 6.071 11.767 1.00 74.19 83 ALA A CA 1
ATOM 648 C C . ALA A 1 83 ? -11.719 5.357 10.493 1.00 74.19 83 ALA A C 1
ATOM 650 O O . ALA A 1 83 ? -10.925 5.188 9.574 1.00 74.19 83 ALA A O 1
ATOM 651 N N . GLU A 1 84 ? -12.999 4.978 10.399 1.00 74.56 84 GLU A N 1
ATOM 652 C CA . GLU A 1 84 ? -13.547 4.336 9.192 1.00 74.56 84 GLU A CA 1
ATOM 653 C C . GLU A 1 84 ? -13.598 5.294 7.990 1.00 74.56 84 GLU A C 1
ATOM 655 O O . GLU A 1 84 ? -13.236 4.894 6.881 1.00 74.56 84 GLU A O 1
ATOM 660 N N . ASP A 1 85 ? -13.956 6.565 8.205 1.00 79.25 85 ASP A N 1
ATOM 661 C CA . ASP A 1 85 ? -14.054 7.563 7.131 1.00 79.25 85 ASP A CA 1
ATOM 662 C C . ASP A 1 85 ? -12.674 7.997 6.594 1.00 79.25 85 ASP A C 1
ATOM 664 O O . ASP A 1 85 ? -12.494 8.191 5.388 1.00 79.25 85 ASP A O 1
ATOM 668 N N . TYR A 1 86 ? -11.666 8.116 7.466 1.00 78.38 86 TYR A N 1
ATOM 669 C CA . TYR A 1 86 ? -10.322 8.577 7.087 1.00 78.38 86 TYR A CA 1
ATOM 670 C C . TYR A 1 86 ? -9.326 7.448 6.790 1.00 78.38 86 TYR A C 1
ATOM 672 O O . TYR A 1 86 ? -8.280 7.713 6.187 1.00 78.38 86 TYR A O 1
ATOM 680 N N . ALA A 1 87 ? -9.639 6.194 7.134 1.00 79.50 87 ALA A N 1
ATOM 681 C CA . ALA A 1 87 ? -8.776 5.037 6.880 1.00 79.50 87 ALA A CA 1
ATOM 682 C C . ALA A 1 87 ? -8.353 4.926 5.411 1.00 79.50 87 ALA A C 1
ATOM 684 O O . ALA A 1 87 ? -7.174 4.724 5.129 1.00 79.50 87 ALA A O 1
ATOM 685 N N . GLY A 1 88 ? -9.289 5.093 4.470 1.00 79.88 88 GLY A N 1
ATOM 686 C CA . GLY A 1 88 ? -8.994 4.994 3.037 1.00 79.88 88 GLY A CA 1
ATOM 687 C C . GLY A 1 88 ? -8.032 6.082 2.552 1.00 79.88 88 GLY A C 1
ATOM 688 O O . GLY A 1 88 ? -7.073 5.797 1.830 1.00 79.88 88 GLY A O 1
ATOM 689 N N . ALA A 1 89 ? -8.238 7.323 3.001 1.00 81.94 89 ALA A N 1
ATOM 690 C CA . ALA A 1 89 ? -7.378 8.450 2.655 1.00 81.94 89 ALA A CA 1
ATOM 691 C C . ALA A 1 89 ? -5.961 8.271 3.224 1.00 81.94 89 ALA A C 1
ATOM 693 O O . ALA A 1 89 ? -4.983 8.408 2.492 1.00 81.94 89 ALA A O 1
ATOM 694 N N . VAL A 1 90 ? -5.841 7.884 4.497 1.00 77.44 90 VAL A N 1
ATOM 695 C CA . VAL A 1 90 ? -4.540 7.667 5.149 1.00 77.44 90 VAL A CA 1
ATOM 696 C C . VAL A 1 90 ? -3.816 6.459 4.567 1.00 77.44 90 VAL A C 1
ATOM 698 O O . VAL A 1 90 ? -2.625 6.556 4.284 1.00 77.44 90 VAL A O 1
ATOM 701 N N . ALA A 1 91 ? -4.519 5.350 4.322 1.00 78.50 91 ALA A N 1
ATOM 702 C CA . ALA A 1 91 ? -3.930 4.166 3.707 1.00 78.50 91 ALA A CA 1
ATOM 703 C C . ALA A 1 91 ? -3.413 4.476 2.300 1.00 78.50 91 ALA A C 1
ATOM 705 O O . ALA A 1 91 ? -2.267 4.166 2.000 1.00 78.50 91 ALA A O 1
ATOM 706 N N . SER A 1 92 ? -4.205 5.145 1.456 1.00 76.19 92 SER A N 1
ATOM 707 C CA . SER A 1 92 ? -3.751 5.538 0.117 1.00 76.19 92 SER A CA 1
ATOM 708 C C . SER A 1 92 ? -2.575 6.522 0.157 1.00 76.19 92 SER A C 1
ATOM 710 O O . SER A 1 92 ? -1.655 6.389 -0.643 1.00 76.19 92 SER A O 1
ATOM 712 N N . GLY A 1 93 ? -2.545 7.449 1.121 1.00 77.44 93 GLY A N 1
ATOM 713 C CA . GLY A 1 93 ? -1.438 8.390 1.303 1.00 77.44 93 GLY A CA 1
ATOM 714 C C . GLY A 1 93 ? -0.141 7.727 1.773 1.00 77.44 93 GLY A C 1
ATOM 715 O O . GLY A 1 93 ? 0.922 8.029 1.238 1.00 77.44 93 GLY A O 1
ATOM 716 N N . LEU A 1 94 ? -0.213 6.794 2.727 1.00 73.56 94 LEU A N 1
ATOM 717 C CA . LEU A 1 94 ? 0.960 6.044 3.188 1.00 73.56 94 LEU A CA 1
ATOM 718 C C . LEU A 1 94 ? 1.475 5.089 2.104 1.00 73.56 94 LEU A C 1
ATOM 720 O O . LEU A 1 94 ? 2.672 5.047 1.845 1.00 73.56 94 LEU A O 1
ATOM 724 N N . ILE A 1 95 ? 0.561 4.355 1.462 1.00 70.38 95 ILE A N 1
ATOM 725 C CA . ILE A 1 95 ? 0.882 3.262 0.543 1.00 70.38 95 ILE A CA 1
ATOM 726 C C . ILE A 1 95 ? 1.238 3.756 -0.863 1.00 70.38 95 ILE A C 1
ATOM 728 O O . ILE A 1 95 ? 2.262 3.356 -1.409 1.00 70.38 95 ILE A O 1
ATOM 732 N N . CYS A 1 96 ? 0.412 4.612 -1.473 1.00 65.62 96 CYS A N 1
ATOM 733 C CA . CYS A 1 96 ? 0.688 5.144 -2.814 1.00 65.62 96 CYS A CA 1
ATOM 734 C C . CYS A 1 96 ? 1.658 6.333 -2.783 1.00 65.62 96 CYS A C 1
ATOM 736 O O . CYS A 1 96 ? 2.187 6.702 -3.830 1.00 65.62 96 CYS A O 1
ATOM 738 N N . GLY A 1 97 ? 1.864 6.946 -1.614 1.00 63.47 97 GLY A N 1
ATOM 739 C CA . GLY A 1 97 ? 2.744 8.098 -1.439 1.00 63.47 97 GLY A CA 1
ATOM 740 C C . GLY A 1 97 ? 4.144 7.771 -0.926 1.00 63.47 97 GLY A C 1
ATOM 741 O O . GLY A 1 97 ? 4.935 8.700 -0.809 1.00 63.47 97 GLY A O 1
ATOM 742 N N . ASP A 1 98 ? 4.458 6.504 -0.609 1.00 69.94 98 ASP A N 1
ATOM 743 C CA . ASP A 1 98 ? 5.724 6.126 0.052 1.00 69.94 98 ASP A CA 1
ATOM 744 C C . ASP A 1 98 ? 5.959 6.984 1.316 1.00 69.94 98 ASP A C 1
ATOM 746 O O . ASP A 1 98 ? 7.050 7.487 1.591 1.00 69.94 98 ASP A O 1
ATOM 750 N N . GLY A 1 99 ? 4.867 7.283 2.031 1.00 65.31 99 GLY A N 1
ATOM 751 C CA . GLY A 1 99 ? 4.776 8.446 2.916 1.00 65.31 99 GLY A CA 1
ATOM 752 C C . GLY A 1 99 ? 5.740 8.393 4.101 1.00 65.31 99 GLY A C 1
ATOM 753 O O . GLY A 1 99 ? 6.252 9.428 4.529 1.00 65.31 99 GLY A O 1
ATOM 754 N N . ILE A 1 100 ? 6.038 7.195 4.615 1.00 75.19 100 ILE A N 1
ATOM 755 C CA . ILE A 1 100 ? 6.965 7.024 5.744 1.00 75.19 100 ILE A CA 1
ATOM 756 C C . ILE A 1 100 ? 8.381 7.465 5.376 1.00 75.19 100 ILE A C 1
ATOM 758 O O . ILE A 1 100 ? 9.102 7.984 6.228 1.00 75.19 100 ILE A O 1
ATOM 762 N N . TRP A 1 101 ? 8.771 7.306 4.115 1.00 70.06 101 TRP A N 1
ATOM 763 C CA . TRP A 1 101 ? 10.126 7.576 3.651 1.00 70.06 101 TRP A CA 1
ATOM 764 C C . TRP A 1 101 ? 10.245 8.932 2.970 1.00 70.06 101 TRP A C 1
ATOM 766 O O . TRP A 1 101 ? 11.221 9.651 3.190 1.00 70.06 101 TRP A O 1
ATOM 776 N N . THR A 1 102 ? 9.221 9.354 2.232 1.00 71.69 102 THR A N 1
ATOM 777 C CA . THR A 1 102 ? 9.207 10.669 1.583 1.00 71.69 102 THR A CA 1
ATOM 778 C C . THR A 1 102 ? 9.005 11.830 2.553 1.00 71.69 102 THR A C 1
ATOM 780 O O . THR A 1 102 ? 9.598 12.882 2.321 1.00 71.69 102 THR A O 1
ATOM 783 N N . ILE A 1 103 ? 8.244 11.689 3.649 1.00 76.94 103 ILE A N 1
ATOM 784 C CA . ILE A 1 103 ? 8.019 12.800 4.599 1.00 76.94 103 ILE A CA 1
ATOM 785 C C . ILE A 1 103 ? 9.331 13.257 5.268 1.00 76.94 103 ILE A C 1
ATOM 787 O O . ILE A 1 103 ? 9.629 14.454 5.212 1.00 76.94 103 ILE A O 1
ATOM 791 N N . PRO A 1 104 ? 10.165 12.369 5.848 1.00 74.88 104 PRO A N 1
ATOM 792 C CA . PRO A 1 104 ? 11.459 12.769 6.398 1.00 74.88 104 PRO A CA 1
ATOM 793 C C . PRO A 1 104 ? 12.387 13.368 5.339 1.00 74.88 104 PRO A C 1
ATOM 795 O O . PRO A 1 104 ? 13.029 14.388 5.592 1.00 74.88 104 PRO A O 1
ATOM 798 N N . SER A 1 105 ? 12.427 12.787 4.136 1.00 71.19 105 SER A N 1
ATOM 799 C CA . SER A 1 105 ? 13.226 13.313 3.025 1.00 71.19 105 SER A CA 1
ATOM 800 C C . SER A 1 105 ? 12.767 14.703 2.582 1.00 71.19 105 SER A C 1
ATOM 802 O O . SER A 1 105 ? 13.603 15.571 2.332 1.00 71.19 105 SER A O 1
ATOM 804 N N . ALA A 1 106 ? 11.457 14.953 2.539 1.00 75.25 106 ALA A N 1
ATOM 805 C CA . ALA A 1 106 ? 10.889 16.258 2.218 1.00 75.25 106 ALA A CA 1
ATOM 806 C C . ALA A 1 106 ? 11.224 17.294 3.298 1.00 75.25 106 ALA A C 1
ATOM 808 O O . ALA A 1 106 ? 11.636 18.404 2.970 1.00 75.25 106 ALA A O 1
ATOM 809 N N . ILE A 1 107 ? 11.138 16.927 4.581 1.00 80.00 107 ILE A N 1
ATOM 810 C CA . ILE A 1 107 ? 11.529 17.803 5.697 1.00 80.00 107 ILE A CA 1
ATOM 811 C C . ILE A 1 107 ? 13.024 18.139 5.616 1.00 80.00 107 ILE A C 1
ATOM 813 O O . ILE A 1 107 ? 13.390 19.310 5.687 1.00 80.00 107 ILE A O 1
ATOM 817 N N . LEU A 1 108 ? 13.893 17.147 5.402 1.00 73.56 108 LEU A N 1
ATOM 818 C CA . LEU A 1 108 ? 15.337 17.358 5.236 1.00 73.56 108 LEU A CA 1
ATOM 819 C C . LEU A 1 108 ? 15.658 18.257 4.029 1.00 73.56 108 LEU A C 1
ATOM 821 O O . LEU A 1 108 ? 16.540 19.115 4.116 1.00 73.56 108 LEU A O 1
ATOM 825 N N . SER A 1 109 ? 14.904 18.113 2.935 1.00 72.88 109 SER A N 1
ATOM 826 C CA . SER A 1 109 ? 15.008 18.970 1.750 1.00 72.88 109 SER A CA 1
ATOM 827 C C . SER A 1 109 ? 14.577 20.416 2.038 1.00 72.88 109 SER A C 1
ATOM 829 O O . SER A 1 109 ? 15.275 21.354 1.647 1.00 72.88 109 SER A O 1
ATOM 831 N N . ILE A 1 110 ? 13.491 20.618 2.796 1.00 78.94 110 ILE A N 1
ATOM 832 C CA . ILE A 1 110 ? 13.006 21.945 3.221 1.00 78.94 110 ILE A CA 1
ATOM 833 C C . ILE A 1 110 ? 14.006 22.625 4.165 1.00 78.94 110 ILE A C 1
ATOM 835 O O . ILE A 1 110 ? 14.280 23.816 4.016 1.00 78.94 110 ILE A O 1
ATOM 839 N N . PHE A 1 111 ? 14.615 21.872 5.085 1.00 81.25 111 PHE A N 1
ATOM 840 C CA . PHE A 1 111 ? 15.691 22.363 5.956 1.00 81.25 111 PHE A CA 1
ATOM 841 C C . PHE A 1 111 ? 17.021 22.596 5.221 1.00 81.25 111 PHE A C 1
ATOM 843 O O . PHE A 1 111 ? 18.008 22.978 5.850 1.00 81.25 111 PHE A O 1
ATOM 850 N N . LYS A 1 112 ? 17.051 22.432 3.888 1.00 65.44 112 LYS A N 1
ATOM 851 C CA . LYS A 1 112 ? 18.220 22.693 3.037 1.00 65.44 112 LYS A CA 1
ATOM 852 C C . LYS A 1 112 ? 19.450 21.883 3.463 1.00 65.44 112 LYS A C 1
ATOM 854 O O . LYS A 1 112 ? 20.588 22.311 3.265 1.00 65.44 112 LYS A O 1
ATOM 859 N N . VAL A 1 113 ? 19.225 20.699 4.039 1.00 63.66 113 VAL A N 1
ATOM 860 C CA . VAL A 1 113 ? 20.292 19.743 4.329 1.00 63.66 113 VAL A CA 1
ATOM 861 C C . VAL A 1 113 ? 20.742 19.177 2.989 1.00 63.66 113 VAL A C 1
ATOM 863 O O . VAL A 1 113 ? 20.014 18.427 2.342 1.00 63.66 113 VAL A O 1
ATOM 866 N N . ASN A 1 114 ? 21.925 19.594 2.535 1.00 58.03 114 ASN A N 1
ATOM 867 C CA . ASN A 1 114 ? 22.498 19.088 1.295 1.00 58.03 114 ASN A CA 1
ATOM 868 C C . ASN A 1 114 ? 22.674 17.566 1.416 1.00 58.03 114 ASN A C 1
ATOM 870 O O . ASN A 1 114 ? 23.342 17.122 2.357 1.00 58.03 114 ASN A O 1
ATOM 874 N N . PRO A 1 115 ? 22.110 16.756 0.502 1.00 57.75 115 PRO A N 1
ATOM 875 C CA . PRO A 1 115 ? 22.438 15.342 0.464 1.00 57.75 115 PRO A CA 1
ATOM 876 C C . PRO A 1 115 ? 23.957 15.219 0.247 1.00 57.75 115 PRO A C 1
ATOM 878 O O . PRO A 1 115 ? 24.489 15.868 -0.656 1.00 57.75 115 PRO A O 1
ATOM 881 N N . PRO A 1 116 ? 24.684 14.420 1.051 1.00 57.22 116 PRO A N 1
ATOM 882 C CA . PRO A 1 116 ? 26.145 14.333 0.975 1.00 57.22 116 PRO A CA 1
ATOM 883 C C . PRO A 1 116 ? 26.652 13.757 -0.357 1.00 57.22 116 PRO A C 1
ATOM 885 O O . PRO A 1 116 ? 27.849 13.805 -0.627 1.00 57.22 116 PRO A O 1
ATOM 888 N N . VAL A 1 117 ? 25.758 13.219 -1.195 1.00 58.56 117 VAL A N 1
ATOM 889 C CA . VAL A 1 117 ? 26.084 12.638 -2.496 1.00 58.56 117 VAL A CA 1
ATOM 890 C C . VAL A 1 117 ? 24.992 13.000 -3.505 1.00 58.56 117 VAL A C 1
ATOM 892 O O . VAL A 1 117 ? 23.851 12.558 -3.383 1.00 58.56 117 VAL A O 1
ATOM 895 N N . CYS A 1 118 ? 25.340 13.782 -4.527 1.00 55.00 118 CYS A N 1
ATOM 896 C CA . CYS A 1 118 ? 24.525 13.910 -5.734 1.00 55.00 118 CYS A CA 1
ATOM 897 C C . CYS A 1 118 ? 24.698 12.634 -6.571 1.00 55.00 118 CYS A C 1
ATOM 899 O O . CYS A 1 118 ? 25.743 12.449 -7.192 1.00 55.00 118 CYS A O 1
ATOM 901 N N . MET A 1 119 ? 23.698 11.752 -6.601 1.00 54.06 119 MET A N 1
ATOM 902 C CA . MET A 1 119 ? 23.652 10.658 -7.576 1.00 54.06 119 MET A CA 1
ATOM 903 C C . MET A 1 119 ? 22.892 11.109 -8.821 1.00 54.06 119 MET A C 1
ATOM 905 O O . MET A 1 119 ? 21.692 11.367 -8.771 1.00 54.06 119 MET A O 1
ATOM 909 N N . TYR A 1 120 ? 23.608 11.185 -9.940 1.00 49.38 120 TYR A N 1
ATOM 910 C CA . TYR A 1 120 ? 23.046 11.347 -11.275 1.00 49.38 120 TYR A CA 1
ATOM 911 C C . TYR A 1 120 ? 23.259 10.035 -12.033 1.00 49.38 120 TYR A C 1
ATOM 913 O O . TYR A 1 120 ? 24.399 9.640 -12.279 1.00 49.38 120 TYR A O 1
ATOM 921 N N . PHE A 1 121 ? 22.176 9.340 -12.382 1.00 56.19 121 PHE A N 1
ATOM 922 C CA . PHE A 1 121 ? 22.247 8.162 -13.244 1.00 56.19 121 PHE A CA 1
ATOM 923 C C . PHE A 1 121 ? 22.322 8.628 -14.701 1.00 56.19 121 PHE A C 1
ATOM 925 O O . PHE A 1 121 ? 21.314 8.998 -15.300 1.00 56.19 121 PHE A O 1
ATOM 932 N N . GLY A 1 122 ? 23.535 8.652 -15.257 1.00 60.66 122 GLY A N 1
ATOM 933 C CA . GLY A 1 122 ? 23.736 8.791 -16.698 1.00 60.66 122 GLY A CA 1
ATOM 934 C C . GLY A 1 122 ? 23.338 7.503 -17.435 1.00 60.66 122 GLY A C 1
ATOM 935 O O . GLY A 1 122 ? 23.408 6.425 -16.839 1.00 60.66 122 GLY A O 1
ATOM 936 N N . PRO A 1 123 ? 22.924 7.580 -18.713 1.00 53.16 123 PRO A N 1
ATOM 937 C CA . PRO A 1 123 ? 22.676 6.388 -19.515 1.00 53.16 123 PRO A CA 1
ATOM 938 C C . PRO A 1 123 ? 23.953 5.542 -19.587 1.00 53.16 123 PRO A C 1
ATOM 940 O O . PRO A 1 123 ? 25.034 6.057 -19.880 1.00 53.16 123 PRO A O 1
ATOM 943 N N . SER A 1 124 ? 23.840 4.243 -19.308 1.00 48.78 124 SER A N 1
ATOM 944 C CA . SER A 1 124 ? 24.922 3.292 -19.543 1.00 48.78 124 SER A CA 1
ATOM 945 C C . SER A 1 124 ? 25.179 3.227 -21.045 1.00 48.78 124 SER A C 1
ATOM 947 O O . SER A 1 124 ? 24.363 2.680 -21.787 1.00 48.78 124 SER A O 1
ATOM 949 N N . VAL A 1 125 ? 26.289 3.808 -21.498 1.00 55.16 125 VAL A N 1
ATOM 950 C CA . VAL A 1 125 ? 26.773 3.637 -22.869 1.00 55.16 125 VAL A CA 1
ATOM 951 C C . VAL A 1 125 ? 27.151 2.165 -23.014 1.00 55.16 125 VAL A C 1
ATOM 953 O O . VAL A 1 125 ? 28.207 1.743 -22.548 1.00 55.16 125 VAL A O 1
ATOM 956 N N . SER A 1 126 ? 26.242 1.369 -23.575 1.00 51.28 126 SER A N 1
ATOM 957 C CA . SER A 1 126 ? 26.535 -0.001 -23.976 1.00 51.28 126 SER A CA 1
ATOM 958 C C . SER A 1 126 ? 27.324 0.081 -25.275 1.00 51.28 126 SER A C 1
ATOM 960 O O . SER A 1 126 ? 26.777 0.487 -26.299 1.00 51.28 126 SER A O 1
ATOM 962 N N . ASN A 1 127 ? 28.607 -0.252 -25.199 1.00 40.44 127 ASN A N 1
ATOM 963 C CA . ASN A 1 127 ? 29.472 -0.493 -26.346 1.00 40.44 127 ASN A CA 1
ATOM 964 C C . ASN A 1 127 ? 29.982 -1.929 -26.251 1.00 40.44 127 ASN A C 1
ATOM 966 O O . ASN A 1 127 ? 30.358 -2.320 -25.121 1.00 40.44 127 ASN A O 1
#

Foldseek 3Di:
DVCCVPVHPVPDPPCPVVVVVVVVVVLVVLVVCLVVDDPVCSVVRDRPVVVVLCVVPPDLLVVLVVVLVVVLVVVCVVPVVVSVVCSVVSSCCSRVVVCVPVVVVVVCVVVVPPDPDDDDDDDDPDD

Secondary structure (DSSP, 8-state):
-HHHHHTGGGSSPTTHHHHHHHHHHHHHHHHHHHHHS-HHHHTTS--HHHHHHHHHH-HHHHHHHHHHHHHHHHHHHH-HHHHHHHHHHHHHHHHHTTHHHHHHHHHHHHTT---S-----------

Radius of gyration: 20.34 Å; chains: 1; bounding box: 50×41×50 Å

pLDDT: mean 71.76, std 10.47, range [40.44, 87.94]

Organism: NCBI:txid1293975

InterPro domains:
  IPR004813 Oligopeptide transporter, OPT superfamily [PF03169] (2-108)
  IPR045035 Metal-nicotianamine transporter YSL-like [PTHR31645] (1-122)

Sequence (127 aa):
MAILGVEGFSELPKHCLAICCGFFVAALVINLLRDVTPAKVSQFIPIPMAMAVPFYIGAYFAIDMFVGTVILFVWERWNRKDAEDYAGAVASGLICGDGIWTIPSAILSIFKVNPPVCMYFGPSVSN